Protein AF-A0A4U1DF28-F1 (afdb_monomer_lite)

Organism: NCBI:txid1037680

Sequence (84 aa):
MEQRTIKATINLSCDVIINDLIKSLAESECSSSLSDEETARKILFAFLNPKIESFNEEDDMLTGQWDTVCDFKGRLNNFIISHE

pLDDT: mean 70.08, std 11.84, range [34.31, 90.94]

Radius of gyration: 16.23 Å; chains: 1; bounding box: 36×26×47 Å

Structure (mmCIF, N/CA/C/O backbone):
data_AF-A0A4U1DF28-F1
#
_entry.id   AF-A0A4U1DF28-F1
#
loop_
_atom_site.group_PDB
_atom_site.id
_atom_site.type_symbol
_atom_site.label_atom_id
_atom_site.label_alt_id
_atom_site.label_comp_id
_atom_site.label_asym_id
_atom_site.label_entity_id
_atom_site.label_seq_id
_atom_site.pdbx_PDB_ins_code
_atom_site.Cartn_x
_atom_site.Cartn_y
_atom_site.Cartn_z
_atom_site.occupancy
_atom_site.B_iso_or_equiv
_atom_site.auth_seq_id
_atom_site.auth_comp_id
_atom_site.auth_asym_id
_atom_site.auth_atom_id
_atom_site.pdbx_PDB_model_num
ATOM 1 N N . MET A 1 1 ? 10.740 10.440 -30.438 1.00 51.72 1 MET A N 1
ATOM 2 C CA . MET A 1 1 ? 9.988 11.226 -29.436 1.00 51.72 1 MET A CA 1
ATOM 3 C C . MET A 1 1 ? 10.921 11.474 -28.269 1.00 51.72 1 MET A C 1
ATOM 5 O O . MET A 1 1 ? 11.528 10.513 -27.818 1.00 51.72 1 MET A O 1
ATOM 9 N N . GLU A 1 2 ? 11.090 12.719 -27.828 1.00 63.28 2 GLU A N 1
ATOM 10 C CA . GLU A 1 2 ? 11.909 13.022 -26.645 1.00 63.28 2 GLU A CA 1
ATOM 11 C C . GLU A 1 2 ? 11.190 12.566 -25.369 1.00 63.28 2 GLU A C 1
ATOM 13 O O . GLU A 1 2 ? 10.031 12.924 -25.145 1.00 63.28 2 GLU A O 1
ATOM 18 N N . GLN A 1 3 ? 11.871 11.772 -24.542 1.00 69.12 3 GLN A N 1
ATOM 19 C CA . GLN A 1 3 ? 11.405 11.406 -23.206 1.00 69.12 3 GLN A CA 1
ATOM 20 C C . GLN A 1 3 ? 11.755 12.519 -22.213 1.00 69.12 3 GLN A C 1
ATOM 22 O O . GLN A 1 3 ? 12.825 13.120 -22.287 1.00 69.12 3 GLN A O 1
ATOM 27 N N . ARG A 1 4 ? 10.844 12.800 -21.278 1.00 78.62 4 ARG A N 1
ATOM 28 C CA . ARG A 1 4 ? 11.045 13.763 -20.191 1.00 78.62 4 ARG A CA 1
ATOM 29 C C . ARG A 1 4 ? 10.610 13.132 -18.874 1.00 78.62 4 ARG A C 1
ATOM 31 O O . ARG A 1 4 ? 9.558 12.502 -18.822 1.00 78.62 4 ARG A O 1
ATOM 38 N N . THR A 1 5 ? 11.399 13.340 -17.827 1.00 75.88 5 THR A N 1
ATOM 39 C CA . THR A 1 5 ? 11.103 12.873 -16.466 1.00 75.88 5 THR A CA 1
ATOM 40 C C . THR A 1 5 ? 10.448 13.998 -15.675 1.00 75.88 5 THR A C 1
ATOM 42 O O . THR A 1 5 ? 10.963 15.115 -15.645 1.00 75.88 5 THR A O 1
ATOM 45 N N . ILE A 1 6 ? 9.315 13.717 -15.030 1.00 80.31 6 ILE A N 1
ATOM 46 C CA . ILE A 1 6 ? 8.567 14.681 -14.212 1.00 80.31 6 ILE A CA 1
ATOM 47 C C . ILE A 1 6 ? 8.344 14.053 -12.838 1.00 80.31 6 ILE A C 1
ATOM 49 O O . ILE A 1 6 ? 7.853 12.931 -12.746 1.00 80.31 6 ILE A O 1
ATOM 53 N N . LYS A 1 7 ? 8.688 14.776 -11.768 1.00 78.56 7 LYS A N 1
ATOM 54 C CA . LYS A 1 7 ? 8.337 14.368 -10.403 1.00 78.56 7 LYS A CA 1
ATOM 55 C C . LYS A 1 7 ? 6.854 14.657 -10.163 1.00 78.56 7 LYS A C 1
ATOM 57 O O . LYS A 1 7 ? 6.424 15.795 -10.332 1.00 78.56 7 LYS A O 1
ATOM 62 N N . ALA A 1 8 ? 6.100 13.645 -9.747 1.00 66.69 8 ALA A N 1
ATOM 63 C CA . ALA A 1 8 ? 4.695 13.770 -9.373 1.00 66.69 8 ALA A CA 1
ATOM 64 C C . ALA A 1 8 ? 4.498 13.383 -7.900 1.00 66.69 8 ALA A C 1
ATOM 66 O O . ALA A 1 8 ? 5.165 12.481 -7.395 1.00 66.69 8 ALA A O 1
ATOM 67 N N . THR A 1 9 ? 3.584 14.071 -7.214 1.00 73.31 9 THR A N 1
ATOM 68 C CA . THR A 1 9 ? 3.218 13.800 -5.816 1.00 73.31 9 THR A CA 1
ATOM 69 C C . THR A 1 9 ? 1.703 13.877 -5.675 1.00 73.31 9 THR A C 1
ATOM 71 O O . THR A 1 9 ? 1.082 14.790 -6.218 1.00 73.31 9 THR A O 1
ATOM 74 N N . ILE A 1 10 ? 1.116 12.928 -4.943 1.00 69.00 10 ILE A N 1
ATOM 75 C CA . ILE A 1 10 ? -0.308 12.899 -4.597 1.00 69.00 10 ILE A CA 1
ATOM 76 C C . ILE A 1 10 ? -0.406 12.740 -3.078 1.00 69.00 10 ILE A C 1
ATOM 78 O O . ILE A 1 10 ? 0.156 11.799 -2.529 1.00 69.00 10 ILE A O 1
ATOM 82 N N . ASN A 1 11 ? -1.127 13.648 -2.416 1.00 75.12 11 ASN A N 1
ATOM 83 C CA . ASN A 1 11 ? -1.487 13.524 -1.003 1.00 75.12 11 ASN A CA 1
ATOM 84 C C . ASN A 1 11 ? -2.928 13.022 -0.928 1.00 75.12 11 ASN A C 1
ATOM 86 O O . ASN A 1 11 ? -3.828 13.689 -1.442 1.00 75.12 11 ASN A O 1
ATOM 90 N N . LEU A 1 12 ? -3.145 11.864 -0.311 1.00 70.31 12 LEU A N 1
ATOM 91 C CA . LEU A 1 12 ? -4.458 11.234 -0.236 1.00 70.31 12 LEU A CA 1
ATOM 92 C C . LEU A 1 12 ? -4.884 11.071 1.224 1.00 70.31 12 LEU A C 1
ATOM 94 O O . LEU A 1 12 ? -4.102 10.637 2.063 1.00 70.31 12 LEU A O 1
ATOM 98 N N . SER A 1 13 ? -6.129 11.440 1.507 1.00 78.06 13 SER A N 1
ATOM 99 C CA . SER A 1 13 ? -6.786 11.254 2.798 1.00 78.06 13 SER A CA 1
ATOM 100 C C . SER A 1 13 ? -8.220 10.806 2.544 1.00 78.06 13 SER A C 1
ATOM 102 O O . SER A 1 13 ? -8.871 11.314 1.627 1.00 78.06 13 SER A O 1
ATOM 104 N N . CYS A 1 14 ? -8.697 9.840 3.318 1.00 77.38 14 CYS A N 1
ATOM 105 C CA . CYS A 1 14 ? -10.054 9.323 3.229 1.00 77.38 14 CYS A CA 1
ATOM 106 C C . CYS A 1 14 ? -10.488 8.725 4.566 1.00 77.38 14 CYS A C 1
ATOM 108 O O . CYS A 1 14 ? -9.653 8.289 5.361 1.00 77.38 14 CYS A O 1
ATOM 110 N N . ASP A 1 15 ? -11.797 8.631 4.765 1.00 84.12 15 ASP A N 1
ATOM 111 C CA . ASP A 1 15 ? -12.353 7.886 5.885 1.00 84.12 15 ASP A CA 1
ATOM 112 C C . ASP A 1 15 ? -12.232 6.384 5.610 1.00 84.12 15 ASP A C 1
ATOM 114 O O . ASP A 1 15 ? -12.653 5.892 4.559 1.00 84.12 15 ASP A O 1
ATOM 118 N N . VAL A 1 16 ? -11.664 5.647 6.563 1.00 79.44 16 VAL A N 1
ATOM 119 C CA . VAL A 1 16 ? -11.594 4.185 6.512 1.00 79.44 16 VAL A CA 1
ATOM 120 C C . VAL A 1 16 ? -12.588 3.627 7.516 1.00 79.44 16 VAL A C 1
ATOM 122 O O . VAL A 1 16 ? -12.488 3.875 8.715 1.00 79.44 16 VAL A O 1
ATOM 125 N N . ILE A 1 17 ? -13.560 2.865 7.021 1.00 82.44 17 ILE A N 1
ATOM 126 C CA . ILE A 1 17 ? -14.544 2.198 7.871 1.00 82.44 17 ILE A CA 1
ATOM 127 C C . ILE A 1 17 ? -13.918 0.906 8.392 1.00 82.44 17 ILE A C 1
ATOM 129 O O . ILE A 1 17 ? -13.652 -0.017 7.621 1.00 82.44 17 ILE A O 1
ATOM 133 N N . ILE A 1 18 ? -13.702 0.839 9.703 1.00 80.06 18 ILE A N 1
ATOM 134 C CA . ILE A 1 18 ? -13.127 -0.324 10.381 1.00 80.06 18 ILE A CA 1
ATOM 135 C C . ILE A 1 18 ? -14.231 -1.037 11.157 1.00 80.06 18 ILE A C 1
ATOM 137 O O . ILE A 1 18 ? -15.027 -0.412 11.854 1.00 80.06 18 ILE A O 1
ATOM 141 N N . ASN A 1 19 ? -14.269 -2.360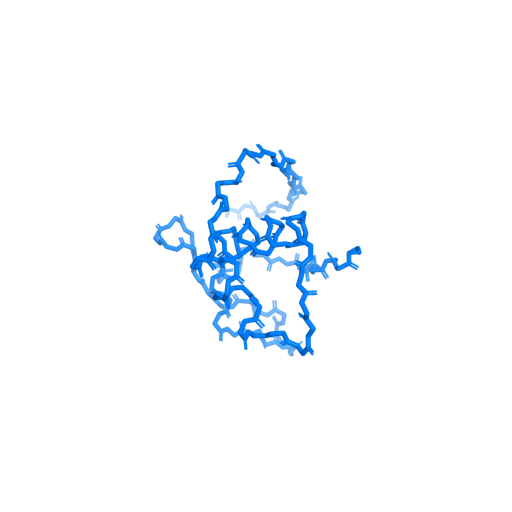 11.034 1.00 84.88 19 ASN A N 1
ATOM 142 C CA . ASN A 1 19 ? -15.068 -3.239 11.879 1.00 84.88 19 ASN A CA 1
ATOM 143 C C . ASN A 1 19 ? -14.186 -4.380 12.411 1.00 84.88 19 ASN A C 1
ATOM 145 O O . ASN A 1 19 ? -13.053 -4.552 11.955 1.00 84.88 19 ASN A O 1
ATOM 149 N N . ASP A 1 20 ? -14.714 -5.175 13.342 1.00 86.81 20 ASP A N 1
ATOM 150 C CA . ASP A 1 20 ? -13.954 -6.241 14.010 1.00 86.81 20 ASP A CA 1
ATOM 151 C C . ASP A 1 20 ? -13.363 -7.267 13.031 1.00 86.81 20 ASP A C 1
ATOM 153 O O . ASP A 1 20 ? -12.243 -7.741 13.224 1.00 86.81 20 ASP A O 1
ATOM 157 N N . LEU A 1 21 ? -14.078 -7.585 11.946 1.00 83.94 21 LEU A N 1
ATOM 158 C CA . LEU A 1 21 ? -13.596 -8.505 10.913 1.00 83.94 21 LEU A CA 1
ATOM 159 C C . LEU A 1 21 ? -12.389 -7.923 10.167 1.00 83.94 21 LEU A C 1
ATOM 161 O O . LEU A 1 21 ? -11.370 -8.592 10.021 1.00 83.94 21 LEU A O 1
ATOM 165 N N . ILE A 1 22 ? -12.500 -6.676 9.709 1.00 79.06 22 ILE A N 1
ATOM 166 C CA . ILE A 1 22 ? -11.435 -5.969 8.993 1.00 79.06 22 ILE A CA 1
ATOM 167 C C . ILE A 1 22 ? -10.203 -5.814 9.890 1.00 79.06 22 ILE A C 1
ATOM 169 O O . ILE A 1 22 ? -9.082 -6.048 9.439 1.00 79.06 22 ILE A O 1
ATOM 173 N N . LYS A 1 23 ? -10.408 -5.471 11.166 1.00 82.50 23 LYS A N 1
ATOM 174 C CA . LYS A 1 23 ? -9.327 -5.345 12.145 1.00 82.50 23 LYS A CA 1
ATOM 175 C C . LYS A 1 23 ? -8.616 -6.678 12.377 1.00 82.50 23 LYS A C 1
ATOM 177 O O . LYS A 1 23 ? -7.398 -6.738 12.260 1.00 82.50 23 LYS A O 1
ATOM 182 N N . SER A 1 24 ? -9.373 -7.760 12.564 1.00 83.00 24 SER A N 1
ATOM 183 C CA . SER A 1 24 ? -8.813 -9.112 12.721 1.00 83.00 24 SER A CA 1
ATOM 184 C C . SER A 1 24 ? -7.994 -9.547 11.500 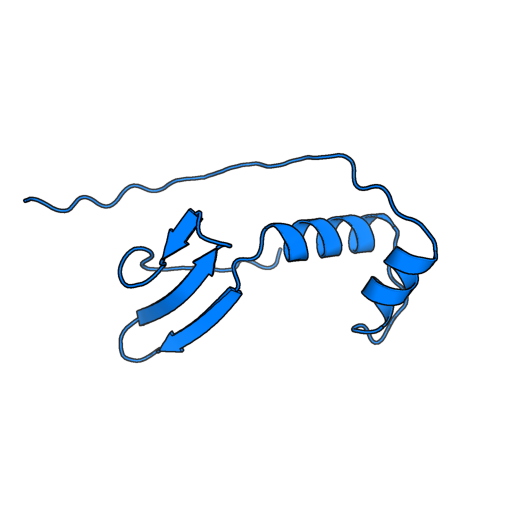1.00 83.00 24 SER A C 1
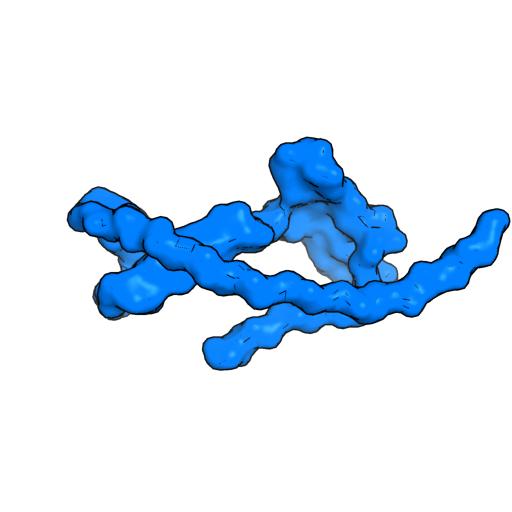ATOM 186 O O . SER A 1 24 ? -6.929 -10.141 11.643 1.00 83.00 24 SER A O 1
ATOM 188 N N . LEU A 1 25 ? -8.462 -9.235 10.285 1.00 79.94 25 LEU A N 1
ATOM 189 C CA . LEU A 1 25 ? -7.722 -9.522 9.052 1.00 79.94 25 LEU A CA 1
ATOM 190 C C . LEU A 1 25 ? -6.423 -8.711 8.972 1.00 79.94 25 LEU A C 1
ATOM 192 O O . LEU A 1 25 ? -5.376 -9.267 8.647 1.00 79.94 25 LEU A O 1
ATOM 196 N N . ALA A 1 26 ? -6.460 -7.419 9.306 1.00 78.25 26 ALA A N 1
ATOM 197 C CA . ALA A 1 26 ? -5.270 -6.569 9.302 1.00 78.25 26 ALA A CA 1
ATOM 198 C C . ALA A 1 26 ? -4.212 -7.021 10.327 1.00 78.25 26 ALA A C 1
ATOM 200 O O . ALA A 1 26 ? -3.009 -6.941 10.045 1.00 78.25 26 ALA A O 1
ATOM 201 N N . GLU A 1 27 ? -4.664 -7.511 11.484 1.00 83.00 27 GLU A N 1
ATOM 202 C CA . GLU A 1 27 ? -3.832 -8.042 12.567 1.00 83.00 27 GLU A CA 1
ATOM 203 C C . GLU A 1 27 ? -3.304 -9.455 12.290 1.00 83.00 27 GLU A C 1
ATOM 205 O O . GLU A 1 27 ? -2.242 -9.796 12.796 1.00 83.00 27 GLU A O 1
ATOM 210 N N . SER A 1 28 ? -3.978 -10.264 11.462 1.00 80.88 28 SER A N 1
ATOM 211 C CA . SER A 1 28 ? -3.560 -11.652 11.176 1.00 80.88 28 SER A CA 1
ATOM 212 C C . SER A 1 28 ? -2.163 -11.771 10.549 1.00 80.88 28 SER A C 1
ATOM 214 O O . SER A 1 28 ? -1.474 -12.769 10.743 1.00 80.88 28 SER A O 1
ATOM 216 N N . GLU A 1 29 ? -1.721 -10.712 9.872 1.00 70.81 29 GLU A N 1
ATOM 217 C CA . GLU A 1 29 ? -0.399 -10.587 9.251 1.00 70.81 29 GLU A CA 1
ATOM 218 C C . GLU A 1 29 ? 0.607 -9.833 10.151 1.00 70.81 29 GLU A C 1
ATOM 220 O O . GLU A 1 29 ? 1.671 -9.415 9.695 1.00 70.81 29 GLU A O 1
ATOM 225 N N . CYS A 1 30 ? 0.264 -9.582 11.419 1.00 72.44 30 CYS A N 1
ATOM 226 C CA . CYS A 1 30 ? 1.085 -8.864 12.392 1.00 72.44 30 CYS A CA 1
ATOM 227 C C . CYS A 1 30 ? 1.297 -9.699 13.662 1.00 72.44 30 CYS A C 1
ATOM 229 O O . CYS A 1 30 ? 0.435 -10.444 14.112 1.00 72.44 30 CYS A O 1
ATOM 231 N N . SER A 1 31 ? 2.461 -9.541 14.290 1.00 72.44 31 SER A N 1
ATOM 232 C CA . SER A 1 31 ? 2.800 -10.191 15.563 1.00 72.44 31 SER A CA 1
ATOM 233 C C . SER A 1 31 ? 2.200 -9.492 16.794 1.00 72.44 31 SER A C 1
ATOM 235 O O . SER A 1 31 ? 2.353 -9.984 17.912 1.00 72.44 31 SER A O 1
ATOM 237 N N . SER A 1 32 ? 1.524 -8.356 16.606 1.00 77.75 32 SER A N 1
ATOM 238 C CA . SER A 1 32 ? 0.927 -7.529 17.657 1.00 77.75 32 SER A CA 1
ATOM 239 C C . SER A 1 32 ? -0.417 -6.946 17.217 1.00 77.75 32 SER A C 1
ATOM 241 O O . SER A 1 32 ? -0.639 -6.731 16.026 1.00 77.75 32 SER A O 1
ATOM 243 N N . SER A 1 33 ? -1.285 -6.646 18.191 1.00 84.69 33 SER A N 1
ATOM 244 C CA . SER A 1 33 ? -2.537 -5.915 17.959 1.00 84.69 33 SER A CA 1
ATOM 245 C C . SER A 1 33 ? -2.257 -4.526 17.396 1.00 84.69 33 SER A C 1
ATOM 247 O O . SER A 1 33 ? -1.322 -3.863 17.854 1.00 84.69 33 SER A O 1
ATOM 249 N N . LEU A 1 34 ? -3.090 -4.074 16.465 1.00 83.44 34 LEU A N 1
ATOM 250 C CA . LEU A 1 34 ? -2.970 -2.768 15.832 1.00 83.44 34 LEU A CA 1
ATOM 251 C C . LEU A 1 34 ? -3.978 -1.791 16.444 1.00 83.44 34 LEU A C 1
ATOM 253 O O . LEU A 1 34 ? -5.124 -2.131 16.756 1.00 83.44 34 LEU A O 1
ATOM 257 N N . SER A 1 35 ? -3.568 -0.535 16.584 1.00 90.94 35 SER A N 1
ATOM 258 C CA . SER A 1 35 ? -4.513 0.555 16.809 1.00 90.94 35 SER A CA 1
ATOM 259 C C . SER A 1 35 ? -5.440 0.729 15.598 1.00 90.94 35 SER A C 1
ATOM 261 O O . SER A 1 35 ? -5.162 0.261 14.486 1.00 90.94 35 SER A O 1
ATOM 263 N N . ASP A 1 36 ? -6.561 1.421 15.798 1.00 87.75 36 ASP A N 1
ATOM 264 C CA . ASP A 1 36 ? -7.500 1.711 14.707 1.00 87.75 36 ASP A CA 1
ATOM 265 C C . ASP A 1 36 ? -6.843 2.592 13.631 1.00 87.75 36 ASP A C 1
ATOM 267 O O . ASP A 1 36 ? -7.068 2.402 12.439 1.00 87.75 36 ASP A O 1
ATOM 271 N N . GLU A 1 37 ? -5.952 3.499 14.033 1.00 88.75 37 GLU A N 1
ATOM 272 C CA . GLU A 1 37 ? -5.200 4.370 13.126 1.00 88.75 37 GLU A CA 1
ATOM 273 C C . GLU A 1 37 ? -4.194 3.581 12.277 1.00 88.75 37 GLU A C 1
ATOM 275 O O . GLU A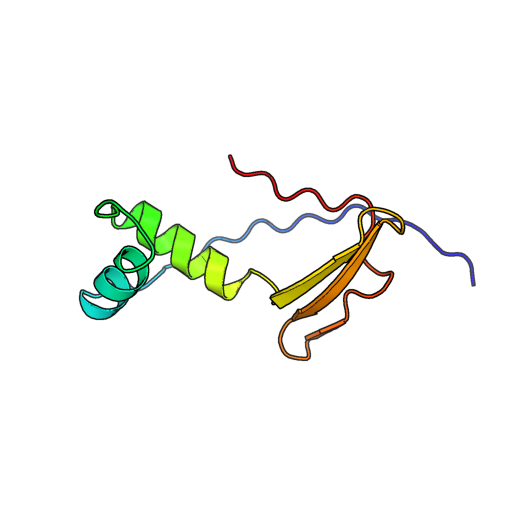 1 37 ? -4.114 3.779 11.063 1.00 88.75 37 GLU A O 1
ATOM 280 N N . GLU A 1 38 ? -3.452 2.651 12.882 1.00 86.12 38 GLU A N 1
ATOM 281 C CA . GLU A 1 38 ? -2.538 1.759 12.156 1.00 86.12 38 GLU A CA 1
ATOM 282 C C . GLU A 1 38 ? -3.300 0.841 11.198 1.00 86.12 38 GLU A C 1
ATOM 284 O O . GLU A 1 38 ? -2.886 0.646 10.053 1.00 86.12 38 GLU A O 1
ATOM 289 N N . THR A 1 39 ? -4.453 0.333 11.633 1.00 84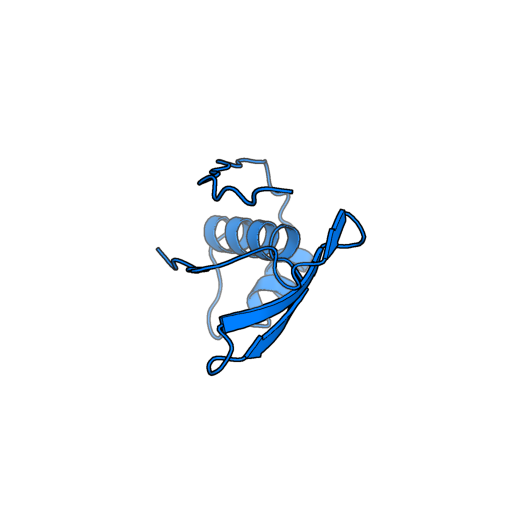.50 39 THR A N 1
ATOM 290 C CA . THR A 1 39 ? -5.341 -0.493 10.810 1.00 84.50 39 THR A CA 1
ATOM 291 C C . THR A 1 39 ? -5.854 0.293 9.601 1.00 84.50 39 THR A C 1
ATOM 293 O O . THR A 1 39 ? -5.747 -0.188 8.472 1.00 84.50 39 THR A O 1
ATOM 296 N N . ALA A 1 40 ? -6.333 1.528 9.802 1.00 84.69 40 ALA A N 1
ATOM 297 C CA . ALA A 1 40 ? -6.772 2.409 8.719 1.00 84.69 40 ALA A CA 1
ATOM 298 C C . ALA A 1 40 ? -5.662 2.646 7.689 1.00 84.69 40 ALA A C 1
ATOM 300 O O . ALA A 1 40 ? -5.885 2.500 6.485 1.00 84.69 40 ALA A O 1
ATOM 301 N N . ARG A 1 41 ? -4.449 2.967 8.160 1.00 81.81 41 ARG A N 1
ATOM 302 C CA . ARG A 1 41 ? -3.285 3.186 7.290 1.00 81.81 41 ARG A CA 1
ATOM 303 C C . ARG A 1 41 ? -2.928 1.933 6.505 1.00 81.81 41 ARG A C 1
ATOM 305 O O . ARG A 1 41 ? -2.666 2.033 5.312 1.00 81.81 41 ARG A O 1
ATOM 312 N N . LYS A 1 42 ? -2.954 0.759 7.139 1.00 80.38 42 LYS A N 1
ATOM 313 C CA . LYS A 1 42 ? -2.630 -0.516 6.488 1.00 80.38 42 LYS A CA 1
ATOM 314 C C . LYS A 1 42 ? -3.650 -0.887 5.411 1.00 80.38 42 LYS A C 1
ATOM 316 O O . LYS A 1 42 ? -3.254 -1.345 4.345 1.00 80.38 42 LYS A O 1
ATOM 321 N N . ILE A 1 43 ? -4.939 -0.637 5.645 1.00 79.94 43 ILE A N 1
ATOM 322 C CA . ILE A 1 43 ? -6.001 -0.846 4.645 1.00 79.94 43 ILE A CA 1
ATOM 323 C C . ILE A 1 43 ? -5.834 0.115 3.473 1.00 79.94 43 ILE A C 1
ATOM 325 O O . ILE A 1 43 ? -5.866 -0.309 2.320 1.00 79.94 43 ILE A O 1
ATOM 329 N N . LEU A 1 44 ? -5.628 1.402 3.765 1.00 79.88 44 LEU A N 1
ATOM 330 C CA . LEU A 1 44 ? -5.404 2.407 2.734 1.00 79.88 44 LEU A CA 1
ATOM 331 C C . LEU A 1 44 ? -4.164 2.065 1.904 1.00 79.88 44 LEU A C 1
ATOM 333 O O . LEU A 1 44 ? -4.204 2.117 0.677 1.00 79.88 44 LEU A O 1
ATOM 337 N N . PHE A 1 45 ? -3.088 1.647 2.567 1.00 76.44 45 PHE A N 1
ATOM 338 C CA . PHE A 1 45 ? -1.882 1.182 1.905 1.00 76.44 45 PHE A CA 1
ATOM 339 C C . PHE A 1 45 ? -2.160 -0.052 1.049 1.00 76.44 45 PHE A C 1
ATOM 341 O O . PHE A 1 45 ? -1.794 -0.050 -0.113 1.00 76.44 45 PHE A O 1
ATOM 348 N N . ALA A 1 46 ? -2.863 -1.069 1.551 1.00 74.44 46 ALA A N 1
ATOM 349 C CA . ALA A 1 46 ? -3.209 -2.256 0.767 1.00 74.44 46 ALA A CA 1
ATOM 350 C C . ALA A 1 46 ? -4.063 -1.931 -0.473 1.00 74.44 46 ALA A C 1
ATOM 352 O O . ALA A 1 46 ? -3.922 -2.593 -1.496 1.00 74.44 46 ALA A O 1
ATOM 353 N N . PHE A 1 47 ? -4.921 -0.910 -0.395 1.00 71.00 47 PHE A N 1
ATOM 354 C CA . PHE A 1 47 ? -5.732 -0.446 -1.521 1.00 71.00 47 PHE A CA 1
ATOM 355 C C . PHE A 1 47 ? -4.919 0.335 -2.563 1.00 71.00 47 PHE A C 1
ATOM 357 O O . PHE A 1 47 ? -5.147 0.203 -3.765 1.00 71.00 47 PHE A O 1
ATOM 364 N N . LEU A 1 48 ? -3.986 1.173 -2.106 1.00 71.88 48 LEU A N 1
ATOM 365 C CA . LEU A 1 48 ? -3.158 2.010 -2.973 1.00 71.88 48 LEU A CA 1
ATOM 366 C C . LEU A 1 48 ? -1.928 1.287 -3.509 1.00 71.88 48 LEU A C 1
ATOM 368 O O . LEU A 1 48 ? -1.397 1.703 -4.536 1.00 71.88 48 LEU A O 1
ATOM 372 N N . ASN A 1 49 ? -1.450 0.264 -2.803 1.00 68.69 49 ASN A N 1
ATOM 373 C CA . ASN A 1 49 ? -0.223 -0.425 -3.143 1.00 68.69 49 ASN A CA 1
ATOM 374 C C . ASN A 1 49 ? -0.453 -1.197 -4.440 1.00 68.69 49 ASN A C 1
ATOM 376 O O . ASN A 1 49 ? -1.225 -2.163 -4.459 1.00 68.69 49 ASN A O 1
ATOM 380 N N . PRO A 1 50 ? 0.206 -0.799 -5.535 1.00 62.78 50 PRO A N 1
ATOM 381 C CA . PRO A 1 50 ? 0.145 -1.591 -6.733 1.00 62.78 50 PRO A CA 1
ATOM 382 C C . PRO A 1 50 ? 0.735 -2.968 -6.461 1.00 62.78 50 PRO A C 1
ATOM 384 O O . PRO A 1 50 ? 1.683 -3.099 -5.685 1.00 62.78 50 PRO A O 1
ATOM 387 N N . LYS A 1 51 ? 0.222 -4.002 -7.128 1.00 61.41 51 LYS A N 1
ATOM 388 C CA . LYS A 1 51 ? 0.866 -5.314 -7.086 1.00 61.41 51 LYS A CA 1
ATOM 389 C C . LYS A 1 51 ? 2.176 -5.211 -7.860 1.00 61.41 51 LYS A C 1
ATOM 391 O O . LYS A 1 51 ? 2.210 -5.393 -9.074 1.00 61.41 51 LYS A O 1
ATOM 396 N N . ILE A 1 52 ? 3.241 -4.838 -7.161 1.00 58.09 52 ILE A N 1
ATOM 397 C CA . ILE A 1 52 ? 4.611 -4.958 -7.642 1.00 58.09 52 ILE A CA 1
ATOM 398 C C . ILE A 1 52 ? 4.908 -6.455 -7.633 1.00 58.09 52 ILE A C 1
ATOM 400 O O . ILE A 1 52 ? 5.048 -7.066 -6.578 1.00 58.09 52 ILE A O 1
ATOM 404 N N . GLU A 1 53 ? 4.907 -7.056 -8.817 1.00 59.59 53 GLU A N 1
ATOM 405 C CA . GLU A 1 53 ? 5.076 -8.498 -8.994 1.00 59.59 53 GLU A CA 1
ATOM 406 C C . GLU A 1 53 ? 6.560 -8.890 -8.936 1.00 59.59 53 GLU A C 1
ATOM 408 O O . GLU A 1 53 ? 6.886 -9.975 -8.461 1.00 59.59 53 GLU A O 1
ATOM 413 N N . SER A 1 54 ? 7.468 -8.008 -9.377 1.00 57.41 54 SER A N 1
ATOM 414 C CA . SER A 1 54 ? 8.914 -8.189 -9.206 1.00 57.41 54 SER A CA 1
ATOM 415 C C . SER A 1 54 ? 9.692 -6.874 -9.351 1.00 57.41 54 SER A C 1
ATOM 417 O O . SER A 1 54 ? 9.239 -5.943 -10.024 1.00 57.41 54 SER A O 1
ATOM 419 N N . PHE A 1 55 ? 10.863 -6.805 -8.714 1.00 55.81 55 PHE A N 1
ATOM 420 C CA . PHE A 1 55 ? 11.853 -5.740 -8.877 1.00 55.81 55 PHE A CA 1
ATOM 421 C C . PHE A 1 55 ? 13.199 -6.383 -9.219 1.00 55.81 55 PHE A C 1
ATOM 423 O O . PHE A 1 55 ? 13.673 -7.241 -8.475 1.00 55.81 55 PHE A O 1
ATOM 430 N N . ASN A 1 56 ? 13.782 -6.010 -10.358 1.00 61.12 56 ASN A N 1
ATOM 431 C CA . ASN A 1 56 ? 15.125 -6.429 -10.749 1.00 61.12 56 ASN A CA 1
ATOM 432 C C . ASN A 1 56 ? 16.118 -5.315 -10.392 1.00 61.12 56 ASN A C 1
ATOM 434 O O . ASN A 1 56 ? 16.101 -4.263 -11.029 1.00 61.12 56 ASN A O 1
ATOM 438 N N . GLU A 1 57 ? 16.972 -5.569 -9.398 1.00 59.31 57 GLU A N 1
ATOM 439 C CA . GLU A 1 57 ? 17.995 -4.631 -8.912 1.00 59.31 57 GLU A CA 1
ATOM 440 C C . GLU A 1 57 ? 19.105 -4.346 -9.937 1.00 59.31 57 GLU A C 1
ATOM 442 O O . GLU A 1 57 ? 19.665 -3.254 -9.930 1.00 59.31 57 GLU A O 1
ATOM 447 N N . GLU A 1 58 ? 19.427 -5.291 -10.829 1.00 63.09 58 GLU A N 1
ATOM 448 C CA . GLU A 1 58 ? 20.488 -5.107 -11.833 1.00 63.09 58 GLU A CA 1
ATOM 449 C C . GLU A 1 58 ? 20.054 -4.158 -12.961 1.00 63.09 58 GLU A C 1
ATOM 451 O O . GLU A 1 58 ? 20.868 -3.387 -13.470 1.00 63.09 58 GLU A O 1
ATOM 456 N N . ASP A 1 59 ? 18.765 -4.186 -13.312 1.00 59.00 59 ASP A N 1
ATOM 457 C CA . ASP A 1 59 ? 18.186 -3.411 -14.419 1.00 59.00 59 ASP A CA 1
ATOM 458 C C . ASP A 1 59 ? 17.282 -2.252 -13.955 1.00 59.00 59 ASP A C 1
ATOM 460 O O . ASP A 1 59 ? 16.646 -1.593 -14.783 1.00 59.00 59 ASP A O 1
ATOM 464 N N . ASP A 1 60 ? 17.178 -2.033 -12.639 1.00 59.66 60 ASP A N 1
ATOM 465 C CA . ASP A 1 60 ? 16.283 -1.061 -11.990 1.00 59.66 60 ASP A CA 1
ATOM 466 C C . ASP A 1 60 ? 14.826 -1.154 -12.512 1.00 59.66 60 ASP A C 1
ATOM 468 O O . ASP A 1 60 ? 14.085 -0.172 -12.624 1.00 59.66 60 ASP A O 1
ATOM 472 N N . MET A 1 61 ? 14.412 -2.368 -12.901 1.00 62.19 61 MET A N 1
ATOM 473 C CA . MET A 1 61 ? 13.146 -2.632 -13.582 1.00 62.19 61 MET A CA 1
ATOM 474 C C . MET A 1 61 ? 12.090 -3.117 -12.599 1.00 62.19 61 MET A C 1
ATOM 476 O O . MET A 1 61 ? 12.159 -4.220 -12.056 1.00 62.19 61 MET A O 1
ATOM 480 N N . LEU A 1 62 ? 11.050 -2.303 -12.458 1.00 64.31 62 LEU A N 1
ATOM 481 C CA . LEU A 1 62 ? 9.839 -2.627 -11.722 1.00 64.31 62 LEU A CA 1
ATOM 482 C C . LEU A 1 62 ? 8.8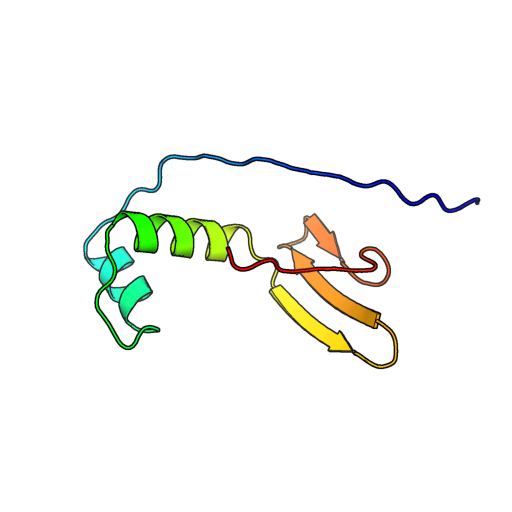07 -3.252 -12.668 1.00 64.31 62 LEU A C 1
ATOM 484 O O . LEU A 1 62 ? 8.425 -2.648 -13.675 1.00 64.31 62 LEU A O 1
ATOM 488 N N . THR A 1 63 ? 8.345 -4.460 -12.350 1.00 64.69 63 THR A N 1
ATOM 489 C CA . THR A 1 63 ? 7.246 -5.120 -13.066 1.00 64.69 63 THR A CA 1
ATOM 490 C C . THR A 1 63 ? 6.046 -5.261 -12.147 1.00 64.69 63 THR A C 1
ATOM 492 O O . THR A 1 63 ? 6.173 -5.718 -11.011 1.00 64.69 63 THR A O 1
ATOM 495 N N . GLY A 1 64 ? 4.873 -4.897 -12.642 1.00 66.50 64 GLY A N 1
ATOM 496 C CA . GLY A 1 64 ? 3.631 -4.989 -11.897 1.00 66.50 64 GLY A CA 1
ATOM 497 C C . GLY A 1 64 ? 2.549 -4.165 -12.567 1.00 66.50 64 GLY A C 1
ATOM 498 O O . GLY A 1 64 ? 2.797 -3.447 -13.540 1.00 66.50 64 GLY A O 1
ATOM 499 N N . GLN A 1 65 ? 1.349 -4.257 -12.018 1.00 64.62 65 GLN A N 1
ATOM 500 C CA . GLN A 1 65 ? 0.183 -3.571 -12.547 1.00 64.62 65 GLN A CA 1
ATOM 501 C C . GLN A 1 65 ? -0.680 -3.031 -11.414 1.00 64.62 65 GLN A C 1
ATOM 503 O O . GLN A 1 65 ? -0.794 -3.633 -10.344 1.00 64.62 65 GLN A O 1
ATOM 508 N N . TRP A 1 66 ? -1.319 -1.894 -11.668 1.00 65.75 66 TRP A N 1
ATOM 509 C CA . TRP A 1 66 ? -2.410 -1.413 -10.830 1.00 65.75 66 TRP A CA 1
ATOM 510 C C . TRP A 1 66 ? -3.721 -1.711 -11.530 1.00 65.75 66 TRP A C 1
ATOM 512 O O . TRP A 1 66 ? -4.078 -0.958 -12.427 1.00 65.75 66 TRP A O 1
ATOM 522 N N . ASP A 1 67 ? -4.367 -2.828 -11.180 1.00 63.00 67 ASP A N 1
ATOM 523 C CA . ASP A 1 67 ? -5.717 -3.246 -11.596 1.00 63.00 67 ASP A CA 1
ATOM 524 C C . ASP A 1 67 ? -6.219 -2.607 -12.910 1.00 63.00 67 ASP A C 1
ATOM 526 O O . ASP A 1 67 ? -7.220 -1.896 -12.936 1.00 63.00 67 ASP A O 1
ATOM 530 N N . THR A 1 68 ? -5.509 -2.847 -14.023 1.00 56.62 68 THR A N 1
ATOM 531 C CA . THR A 1 68 ? -5.800 -2.354 -15.396 1.00 56.62 68 THR A CA 1
ATOM 532 C C . THR A 1 68 ? -5.643 -0.848 -15.675 1.00 56.62 68 THR A C 1
ATOM 534 O O . THR A 1 68 ? -5.779 -0.422 -16.821 1.00 56.62 68 THR A O 1
ATOM 537 N N . VAL A 1 69 ? -5.290 -0.042 -14.676 1.00 59.16 69 VAL A N 1
ATOM 538 C CA . VAL A 1 69 ? -5.020 1.400 -14.788 1.00 59.16 69 VAL A CA 1
ATOM 539 C C . VAL A 1 69 ? -3.655 1.672 -15.429 1.00 59.16 69 VAL A C 1
ATOM 541 O O . VAL A 1 69 ? -3.532 2.565 -16.269 1.00 59.16 69 VAL A O 1
ATOM 544 N N . CYS A 1 70 ? -2.611 0.934 -15.030 1.00 59.47 70 CYS A N 1
ATOM 545 C CA . CYS A 1 70 ? -1.238 1.194 -15.473 1.00 59.47 70 CYS A CA 1
ATOM 546 C C . CYS A 1 70 ? -0.331 -0.046 -15.361 1.00 59.47 70 CYS A C 1
ATOM 548 O O . CYS A 1 70 ? -0.373 -0.742 -14.347 1.00 59.47 70 CYS A O 1
ATOM 550 N N . ASP A 1 71 ? 0.508 -0.270 -16.383 1.00 67.88 71 ASP A N 1
ATOM 551 C CA . ASP A 1 71 ? 1.676 -1.170 -16.360 1.00 67.88 71 ASP A CA 1
ATOM 552 C C . ASP A 1 71 ? 2.925 -0.360 -15.983 1.00 67.88 71 ASP A C 1
ATOM 554 O O . ASP A 1 71 ? 3.205 0.674 -16.601 1.00 67.88 71 ASP A O 1
ATOM 558 N N . PHE A 1 72 ? 3.676 -0.823 -14.983 1.00 67.88 72 PHE A N 1
ATOM 559 C CA . PHE A 1 72 ? 4.863 -0.130 -14.475 1.00 67.88 72 PHE A CA 1
ATOM 560 C C . PHE A 1 72 ? 6.131 -0.333 -15.294 1.00 67.88 72 PHE A C 1
ATOM 562 O O . PHE A 1 72 ? 7.091 0.420 -15.098 1.00 67.88 72 PHE A O 1
ATOM 569 N N . LYS A 1 73 ? 6.143 -1.278 -16.240 1.00 69.12 73 LYS A N 1
ATOM 570 C CA . LYS A 1 73 ? 7.327 -1.626 -17.026 1.00 69.12 73 LYS A CA 1
ATOM 571 C C . LYS A 1 73 ? 7.921 -0.399 -17.731 1.00 69.12 73 LYS A C 1
ATOM 573 O O . LYS A 1 73 ? 7.354 0.133 -18.685 1.00 69.12 73 LYS A O 1
ATOM 578 N N . GLY A 1 74 ? 9.091 0.041 -17.262 1.00 63.53 74 GLY A N 1
ATOM 579 C CA . GLY A 1 74 ? 9.837 1.177 -17.821 1.00 63.53 74 GLY A CA 1
ATOM 580 C C . GLY A 1 74 ? 9.180 2.546 -17.605 1.00 63.53 74 GLY A C 1
ATOM 581 O O . GLY A 1 74 ? 9.516 3.498 -18.310 1.00 63.53 74 GLY A O 1
ATOM 582 N N . ARG A 1 75 ? 8.216 2.652 -16.676 1.00 60.16 75 ARG A N 1
ATOM 583 C CA . ARG A 1 75 ? 7.490 3.901 -16.375 1.00 60.16 75 ARG A CA 1
ATOM 584 C C . ARG A 1 75 ? 7.898 4.563 -15.063 1.00 60.16 75 ARG A C 1
ATOM 586 O O . ARG A 1 75 ? 7.624 5.748 -14.887 1.00 60.16 75 ARG A O 1
ATOM 593 N N . LEU A 1 76 ? 8.525 3.817 -14.160 1.00 58.81 76 LEU A N 1
ATOM 594 C CA . LEU A 1 76 ? 8.987 4.290 -12.859 1.00 58.81 76 LEU A CA 1
ATOM 595 C C . LEU A 1 76 ? 10.503 4.078 -12.780 1.00 58.81 76 LEU A C 1
ATOM 597 O O . LEU A 1 76 ? 10.954 2.954 -12.945 1.00 58.81 76 LEU A O 1
ATOM 601 N N . ASN A 1 77 ? 11.259 5.148 -12.520 1.00 54.91 77 ASN A N 1
ATOM 602 C CA . ASN A 1 77 ? 12.706 5.111 -12.266 1.00 54.91 77 ASN A CA 1
ATOM 603 C C . ASN A 1 77 ? 12.979 5.739 -10.890 1.00 54.91 77 ASN A C 1
ATOM 605 O O . ASN A 1 77 ? 12.300 6.706 -10.534 1.00 54.91 77 ASN A O 1
ATOM 609 N N . ASN A 1 78 ? 13.988 5.252 -10.152 1.00 53.03 78 ASN A N 1
ATOM 610 C CA . ASN A 1 78 ? 14.322 5.701 -8.787 1.00 53.03 78 ASN A CA 1
ATOM 611 C C . ASN A 1 78 ? 13.127 5.620 -7.814 1.00 53.03 78 ASN A C 1
ATOM 613 O O . ASN A 1 78 ? 12.818 6.581 -7.102 1.00 53.03 78 ASN A O 1
ATOM 617 N N . PHE A 1 79 ? 12.402 4.501 -7.829 1.00 52.56 79 PHE A N 1
ATOM 618 C CA . PHE A 1 79 ? 11.248 4.300 -6.957 1.00 52.56 79 PHE A CA 1
ATOM 619 C C . PHE A 1 79 ? 11.707 4.060 -5.512 1.00 52.56 79 PHE A C 1
ATOM 621 O O . PHE A 1 79 ? 12.403 3.090 -5.231 1.00 52.56 79 PHE A O 1
ATOM 628 N N . ILE A 1 80 ? 11.317 4.947 -4.594 1.00 54.91 80 ILE A N 1
ATOM 629 C CA . ILE A 1 80 ? 11.626 4.837 -3.163 1.00 54.91 80 ILE A CA 1
ATOM 630 C C . ILE A 1 80 ? 10.307 4.661 -2.417 1.00 54.91 80 ILE A C 1
ATOM 632 O O . ILE A 1 80 ? 9.481 5.573 -2.396 1.00 54.91 80 ILE A O 1
ATOM 636 N N . ILE A 1 81 ? 10.121 3.504 -1.782 1.00 52.31 81 ILE A N 1
ATOM 637 C CA . ILE A 1 81 ? 9.082 3.330 -0.765 1.00 52.31 81 ILE A CA 1
ATOM 638 C C . ILE A 1 81 ? 9.667 3.862 0.543 1.00 52.31 81 ILE A C 1
ATOM 640 O O . ILE A 1 81 ? 10.507 3.216 1.165 1.00 52.31 81 ILE A O 1
ATOM 644 N N . SER A 1 82 ? 9.270 5.067 0.946 1.00 48.00 82 SER A N 1
ATOM 645 C CA . SER A 1 82 ? 9.609 5.586 2.269 1.00 48.00 82 SER A CA 1
ATOM 646 C C . SER A 1 82 ? 8.631 5.017 3.293 1.00 48.00 82 SER A C 1
ATOM 648 O O . SER A 1 82 ? 7.439 5.322 3.250 1.00 48.00 82 SER A O 1
ATOM 650 N N . HIS A 1 83 ? 9.139 4.206 4.213 1.00 41.22 83 HIS A N 1
ATOM 651 C CA . HIS A 1 83 ? 8.461 3.920 5.469 1.00 41.22 83 HIS A CA 1
ATOM 652 C C . HIS A 1 83 ? 8.822 5.060 6.429 1.00 41.22 83 HIS A C 1
ATOM 654 O O . HIS A 1 83 ? 9.943 5.087 6.936 1.00 41.22 83 HIS A O 1
ATOM 660 N N . GLU A 1 84 ? 7.938 6.051 6.577 1.00 34.31 84 GLU A N 1
ATOM 661 C CA . GLU A 1 84 ? 7.996 6.949 7.744 1.00 34.31 84 GLU A CA 1
ATOM 662 C C . GLU A 1 84 ? 7.571 6.197 9.007 1.00 34.31 84 GLU A C 1
ATOM 664 O O . GLU A 1 84 ? 6.570 5.443 8.933 1.00 34.31 84 GLU A O 1
#

Foldseek 3Di:
DDDDDDDDDDDDDDDDDDDPVLQCVQCVPDPDRDDPVRSSVSVVCVLPPFPQVDADPVVRATAGDRPPPDTRGVVDHPDDDDDD

Secondary structure (DSSP, 8-state):
-------------------HHHHHHHHHTSSSPPPHHHHHHHHHHHHHS-EEEEEETTTTEEEEEETTTEE-TTT--S------